Protein AF-A0A0U5ETW4-F1 (afdb_monomer_lite)

Secondary structure (DSSP, 8-state):
-------------------S---EEEPPTT-EEEEESS--SS-GGGGEEEEE-GGGGGGGGGEEEEEE-SSTT--EEEEEEPPEEEHHHHHTT-PPTTEEEEEEHHHHTT-----TT----EEEEEE-SSHHHHHHHHHHHHTTT--

Radius of gyration: 18.62 Å; chains: 1; bounding box: 48×47×61 Å

pLDDT: mean 72.67, std 20.27, range [33.59, 95.25]

Foldseek 3Di:
DDDDDDDPPPPPPPQPQPDDQPFKDAAFQPKWKKAFLDDPDPDRQVRIAIAHEPLCVVQQQQKFWWFFDPDPPRGTRGDDRGHYDYPVCVVVVVDDPRIDDRDGCPPVLVCLPPDPDDRRNTGIMRTDPDPVVRVSNVVSSVVVPDD

Structure (mmCIF, N/CA/C/O backbone):
data_AF-A0A0U5ETW4-F1
#
_entry.id   AF-A0A0U5ETW4-F1
#
loop_
_atom_site.group_PDB
_atom_site.id
_atom_site.type_symbol
_atom_site.label_atom_id
_atom_site.label_alt_id
_atom_site.label_comp_id
_atom_site.label_asym_id
_atom_site.label_entity_id
_atom_site.label_seq_id
_atom_site.pdbx_PDB_ins_code
_atom_site.Cartn_x
_atom_site.Cartn_y
_atom_site.Cartn_z
_atom_site.occupancy
_atom_site.B_iso_or_equiv
_atom_site.auth_seq_id
_atom_site.auth_comp_id
_atom_site.auth_asym_id
_atom_site.auth_atom_id
_atom_site.pdbx_PDB_model_num
ATOM 1 N N . MET A 1 1 ? -25.032 30.910 -41.752 1.00 41.62 1 MET A N 1
ATOM 2 C CA . MET A 1 1 ? -24.417 29.568 -41.728 1.00 41.62 1 MET A CA 1
ATOM 3 C C . MET A 1 1 ? -23.319 29.615 -40.685 1.00 41.62 1 MET A C 1
ATOM 5 O O . MET A 1 1 ? -22.249 30.138 -40.959 1.00 41.62 1 MET A O 1
ATOM 9 N N . GLU A 1 2 ? -23.637 29.223 -39.454 1.00 37.56 2 GLU A N 1
ATOM 10 C CA . GLU A 1 2 ? -22.676 29.240 -38.351 1.00 37.56 2 GLU A CA 1
ATOM 11 C C . GLU A 1 2 ? -21.857 27.948 -38.381 1.00 37.56 2 GLU A C 1
ATOM 13 O O . GLU A 1 2 ? -22.401 26.852 -38.267 1.00 37.56 2 GLU A O 1
ATOM 18 N N . HIS A 1 3 ? -20.546 28.076 -38.574 1.00 39.91 3 HIS A N 1
ATOM 19 C CA . HIS A 1 3 ? -19.610 26.970 -38.423 1.00 39.91 3 HIS A CA 1
ATOM 20 C C . HIS A 1 3 ? -19.252 26.824 -36.943 1.00 39.91 3 HIS A C 1
ATOM 22 O O . HIS A 1 3 ? -18.454 27.590 -36.407 1.00 39.91 3 HIS A O 1
ATOM 28 N N . THR A 1 4 ? -19.839 25.833 -36.277 1.00 39.81 4 THR A N 1
ATOM 29 C CA . THR A 1 4 ? -19.442 25.435 -34.924 1.00 39.81 4 THR A CA 1
ATOM 30 C C . THR A 1 4 ? -18.332 24.386 -35.017 1.00 39.81 4 THR A C 1
ATOM 32 O O . THR A 1 4 ? -18.570 23.235 -35.375 1.00 39.81 4 THR A O 1
ATOM 35 N N . THR A 1 5 ? -17.097 24.775 -34.709 1.00 45.59 5 THR A N 1
ATOM 36 C CA . THR A 1 5 ? -15.966 23.845 -34.567 1.00 45.59 5 THR A CA 1
ATOM 37 C C . THR A 1 5 ? -16.069 23.114 -33.220 1.00 45.59 5 THR A C 1
ATOM 39 O O . THR A 1 5 ? -16.269 23.780 -32.200 1.00 45.59 5 THR A O 1
ATOM 42 N N . PRO A 1 6 ? -15.892 21.781 -33.133 1.00 43.53 6 PRO A N 1
ATOM 43 C CA . PRO A 1 6 ? -15.872 21.101 -31.846 1.00 43.53 6 PRO A CA 1
ATOM 44 C C . PRO A 1 6 ? -14.549 21.382 -31.125 1.00 43.53 6 PRO A C 1
ATOM 46 O O . PRO A 1 6 ? -13.467 21.011 -31.584 1.00 43.53 6 PRO A O 1
ATOM 49 N N . GLN A 1 7 ? -14.638 22.020 -29.958 1.00 39.47 7 GLN A N 1
ATOM 50 C CA . GLN A 1 7 ? -13.519 22.198 -29.041 1.00 39.47 7 GLN A CA 1
ATOM 51 C C . GLN A 1 7 ? -13.089 20.823 -28.504 1.00 39.47 7 GLN A C 1
ATOM 53 O O . GLN A 1 7 ? -13.737 20.244 -27.631 1.00 39.47 7 GLN A O 1
ATOM 58 N N . SER A 1 8 ? -11.982 20.294 -29.028 1.00 40.91 8 SER A N 1
ATOM 59 C CA . SER A 1 8 ? -11.304 19.107 -28.500 1.00 40.91 8 SER A CA 1
ATOM 60 C C . SER A 1 8 ? -11.003 19.311 -27.013 1.00 40.91 8 SER A C 1
ATOM 62 O O . SER A 1 8 ? -10.071 20.037 -26.651 1.00 40.91 8 SER A O 1
ATOM 64 N N . ARG A 1 9 ? -11.774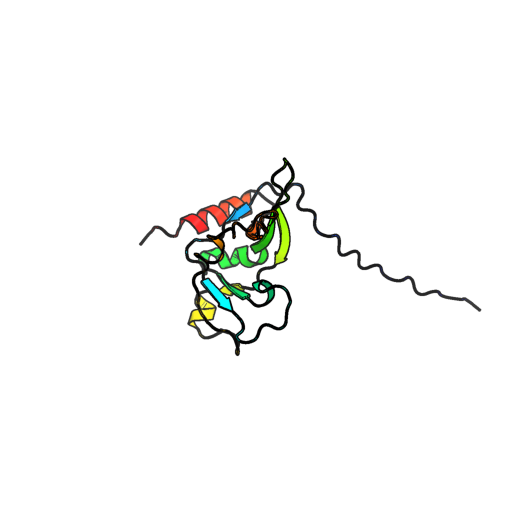 18.650 -26.140 1.00 42.16 9 ARG A N 1
ATOM 65 C CA . ARG A 1 9 ? -11.473 18.535 -24.711 1.00 42.16 9 ARG A CA 1
ATOM 66 C C . ARG A 1 9 ? -10.148 17.793 -24.575 1.00 42.16 9 ARG A C 1
ATOM 68 O O . ARG A 1 9 ? -10.101 16.568 -24.608 1.00 42.16 9 ARG A O 1
ATOM 75 N N . LYS A 1 10 ? -9.056 18.546 -24.434 1.00 39.28 10 LYS A N 1
ATOM 76 C CA . LYS A 1 10 ? -7.793 18.014 -23.928 1.00 39.28 10 LYS A CA 1
ATOM 77 C C . LYS A 1 10 ? -8.054 17.584 -22.490 1.00 39.28 10 LYS A C 1
ATOM 79 O O . LYS A 1 10 ? -8.017 18.410 -21.578 1.00 39.28 10 LYS A O 1
ATOM 84 N N . ASP A 1 11 ? -8.358 16.300 -22.322 1.00 41.94 11 ASP A N 1
ATOM 85 C CA . ASP A 1 11 ? -8.275 15.608 -21.046 1.00 41.94 11 ASP A CA 1
ATOM 86 C C . ASP A 1 11 ? -6.826 15.731 -20.573 1.00 41.94 11 ASP A C 1
ATOM 88 O O . ASP A 1 11 ? -5.918 14.987 -20.948 1.00 41.94 11 ASP A O 1
ATOM 92 N N . THR A 1 12 ? -6.581 16.800 -19.824 1.00 39.31 12 THR A N 1
ATOM 93 C CA . THR A 1 12 ? -5.333 17.016 -19.125 1.00 39.31 12 THR A CA 1
ATOM 94 C C . THR A 1 12 ? -5.366 16.061 -17.949 1.00 39.31 12 THR A C 1
ATOM 96 O O . THR A 1 12 ? -5.635 16.453 -16.813 1.00 39.31 12 THR A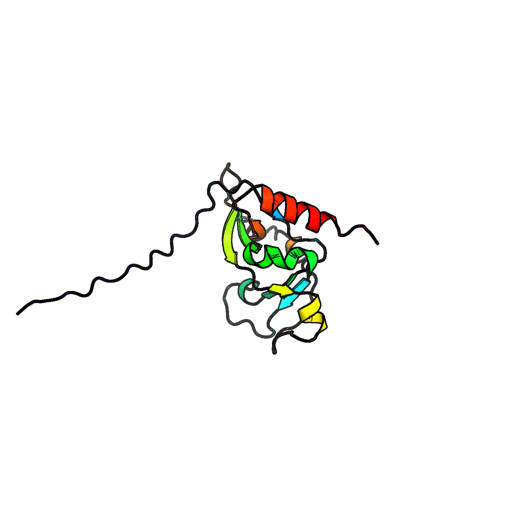 O 1
ATOM 99 N N . ARG A 1 13 ? -5.023 14.794 -18.214 1.00 41.94 13 ARG A N 1
ATOM 100 C CA . ARG A 1 13 ? -4.413 13.925 -17.211 1.00 41.94 13 ARG A CA 1
ATOM 101 C C . ARG A 1 13 ? -3.135 14.622 -16.761 1.00 41.94 13 ARG A C 1
ATOM 103 O O . ARG A 1 13 ? -2.046 14.345 -17.257 1.00 41.94 13 ARG A O 1
ATOM 110 N N . ARG A 1 14 ? -3.282 15.600 -15.860 1.00 39.50 14 ARG A N 1
ATOM 111 C CA . ARG A 1 14 ? -2.194 16.172 -15.080 1.00 39.50 14 ARG A CA 1
ATOM 112 C C . ARG A 1 14 ? -1.539 14.969 -14.430 1.00 39.50 14 ARG A C 1
ATOM 114 O O . ARG A 1 14 ? -2.095 14.394 -13.498 1.00 39.50 14 ARG A O 1
ATOM 121 N N . THR A 1 15 ? -0.396 14.556 -14.966 1.00 39.50 15 THR A N 1
ATOM 122 C CA . THR A 1 15 ? 0.508 13.632 -14.298 1.00 39.50 15 THR A CA 1
ATOM 123 C C . THR A 1 15 ? 0.726 14.238 -12.922 1.00 39.50 15 THR A C 1
ATOM 125 O O . THR A 1 15 ? 1.282 15.333 -12.805 1.00 39.50 15 THR A O 1
ATOM 128 N N . MET A 1 16 ? 0.152 13.609 -11.895 1.00 39.09 16 MET A N 1
ATOM 129 C CA . MET A 1 16 ? 0.217 14.096 -10.526 1.00 39.09 16 MET A CA 1
ATOM 130 C C . MET A 1 16 ? 1.684 14.049 -10.111 1.00 39.09 16 MET A C 1
ATOM 132 O O . MET A 1 16 ? 2.187 13.022 -9.668 1.00 39.09 16 MET A O 1
ATOM 136 N N . LYS A 1 17 ? 2.400 15.159 -10.294 1.00 41.53 17 LYS A N 1
ATOM 137 C CA . LYS A 1 17 ? 3.713 15.346 -9.693 1.00 41.53 17 LYS A CA 1
ATOM 138 C C . LYS A 1 17 ? 3.459 15.440 -8.192 1.00 41.53 17 LYS A C 1
ATOM 140 O O . LYS A 1 17 ? 2.929 16.444 -7.725 1.00 41.53 17 LYS A O 1
ATOM 145 N N . ILE A 1 18 ? 3.779 14.381 -7.447 1.00 50.16 18 ILE A N 1
ATOM 146 C CA . ILE A 1 18 ? 3.904 14.441 -5.987 1.00 50.16 18 ILE A CA 1
ATOM 147 C C . ILE A 1 18 ? 5.097 15.352 -5.703 1.00 50.16 18 ILE A C 1
ATOM 149 O O . ILE A 1 18 ? 6.218 14.914 -5.533 1.00 50.16 18 ILE A O 1
ATOM 153 N N . GLN A 1 19 ? 4.895 16.656 -5.723 1.00 42.06 19 GLN A N 1
ATOM 154 C CA . GLN A 1 19 ? 5.752 17.574 -4.992 1.00 42.06 19 GLN A CA 1
ATOM 155 C C . GLN A 1 19 ? 4.941 17.959 -3.757 1.00 42.06 19 GLN A C 1
ATOM 157 O O . GLN A 1 19 ? 3.825 18.452 -3.894 1.00 42.06 19 GLN A O 1
ATOM 162 N N . GLY A 1 20 ? 5.454 17.660 -2.560 1.00 50.94 20 GLY A N 1
ATOM 163 C CA . GLY A 1 20 ? 4.858 18.136 -1.305 1.00 50.94 20 GLY A CA 1
ATOM 164 C C . GLY A 1 20 ? 4.062 17.136 -0.457 1.00 50.94 20 GLY A C 1
ATOM 165 O O . GLY A 1 20 ? 3.469 17.560 0.531 1.00 50.94 20 GLY A O 1
ATOM 166 N N . TYR A 1 21 ? 4.055 15.831 -0.757 1.00 57.62 21 TYR A N 1
ATOM 167 C CA . TYR A 1 21 ? 3.551 14.838 0.206 1.00 57.62 21 TYR A CA 1
ATOM 168 C C . TYR A 1 21 ? 4.699 14.313 1.072 1.00 57.62 21 TYR A C 1
ATOM 170 O O . TYR A 1 21 ? 5.392 13.371 0.704 1.00 57.62 21 TYR A O 1
ATOM 178 N N . ASN A 1 22 ? 4.879 14.927 2.242 1.00 65.50 22 ASN A N 1
ATOM 179 C CA . ASN A 1 22 ? 5.884 14.527 3.239 1.00 65.50 22 ASN A CA 1
ATOM 180 C C . ASN A 1 22 ? 5.423 13.350 4.120 1.00 65.50 22 ASN A C 1
ATOM 182 O O . ASN A 1 22 ? 6.091 12.999 5.090 1.00 65.50 22 ASN A O 1
ATOM 186 N N . PHE A 1 23 ? 4.255 12.775 3.826 1.00 82.25 23 PHE A N 1
ATOM 187 C CA . PHE A 1 23 ? 3.604 11.771 4.656 1.00 82.25 23 PHE A CA 1
ATOM 188 C C . PHE A 1 23 ? 3.345 10.507 3.841 1.00 82.25 23 PHE A C 1
ATOM 190 O O . PHE A 1 23 ? 2.393 10.438 3.057 1.00 82.25 23 PHE A O 1
ATOM 197 N N . PHE A 1 24 ? 4.200 9.507 4.033 1.00 84.06 24 PHE A N 1
ATOM 198 C CA . PHE A 1 24 ? 4.070 8.201 3.404 1.00 84.06 24 PHE A CA 1
ATOM 199 C C . PHE A 1 24 ? 4.431 7.079 4.378 1.00 84.06 24 PHE A C 1
ATOM 201 O O . PHE A 1 24 ? 5.193 7.292 5.321 1.00 84.06 24 PHE A O 1
ATOM 208 N N . CYS A 1 25 ? 3.873 5.895 4.147 1.00 83.38 25 CYS A N 1
ATOM 209 C CA . CYS A 1 25 ? 4.236 4.672 4.856 1.00 83.38 25 CYS A CA 1
ATOM 210 C C . CYS A 1 25 ? 4.556 3.567 3.854 1.00 83.38 25 CYS A C 1
ATOM 212 O O . CYS A 1 25 ? 3.916 3.497 2.802 1.00 83.38 25 CYS A O 1
ATOM 214 N N . ASP A 1 26 ? 5.489 2.694 4.212 1.00 81.81 26 ASP A N 1
ATOM 215 C CA . ASP A 1 26 ? 5.699 1.438 3.501 1.00 81.81 26 ASP A CA 1
ATOM 216 C C . ASP A 1 26 ? 4.473 0.522 3.624 1.00 81.81 26 ASP A C 1
ATOM 218 O O . ASP A 1 26 ? 3.597 0.706 4.480 1.00 81.81 26 ASP A O 1
ATOM 222 N N . MET A 1 27 ? 4.395 -0.457 2.727 1.00 80.75 27 MET A N 1
ATOM 223 C CA . MET A 1 27 ? 3.473 -1.579 2.871 1.00 80.75 27 MET A CA 1
ATOM 224 C C . MET A 1 27 ? 3.810 -2.404 4.121 1.00 80.75 27 MET A C 1
ATOM 226 O O . MET A 1 27 ? 4.969 -2.422 4.542 1.00 80.75 27 MET A O 1
ATOM 230 N N . PRO A 1 28 ? 2.827 -3.084 4.731 1.00 81.31 28 PRO A N 1
ATOM 231 C CA . PRO A 1 28 ? 3.133 -3.937 5.864 1.00 81.31 28 PRO A CA 1
ATOM 232 C C . PRO A 1 28 ? 3.904 -5.188 5.412 1.00 81.31 28 PRO A C 1
ATOM 234 O O . PRO A 1 28 ? 3.786 -5.622 4.266 1.00 81.31 28 PRO A O 1
ATOM 237 N N . GLU A 1 29 ? 4.689 -5.772 6.318 1.00 79.31 29 GLU A N 1
ATOM 238 C CA . GLU A 1 29 ? 5.504 -6.964 6.034 1.00 79.31 29 GLU A CA 1
ATOM 239 C C . GLU A 1 29 ? 4.653 -8.209 5.742 1.00 79.31 29 GLU A C 1
ATOM 24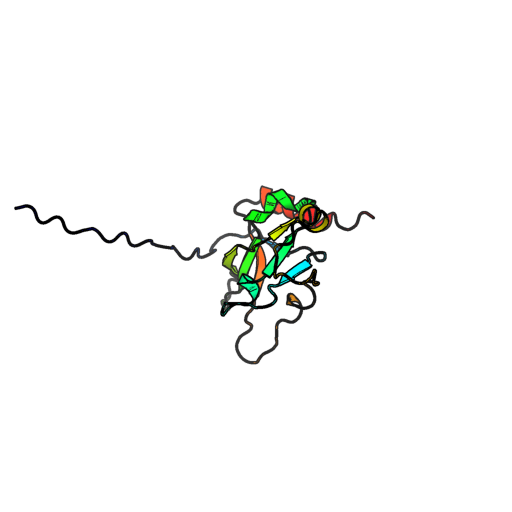1 O O . GLU A 1 29 ? 5.066 -9.061 4.963 1.00 79.31 29 GLU A O 1
ATOM 246 N N . ASP A 1 30 ? 3.438 -8.273 6.299 1.00 79.88 30 ASP A N 1
ATOM 247 C CA . ASP A 1 30 ? 2.460 -9.353 6.109 1.00 79.88 30 ASP A CA 1
ATOM 248 C C . ASP A 1 30 ? 1.628 -9.209 4.821 1.00 79.88 30 ASP A C 1
ATOM 250 O O . ASP A 1 30 ? 0.593 -9.857 4.665 1.00 79.88 30 ASP A O 1
ATOM 254 N N . MET A 1 31 ? 2.035 -8.334 3.894 1.00 84.38 31 MET A N 1
ATOM 255 C CA . MET A 1 31 ? 1.310 -8.151 2.642 1.00 84.38 31 MET A CA 1
ATOM 256 C C . MET A 1 31 ? 1.577 -9.307 1.675 1.00 84.38 31 MET A C 1
ATOM 258 O O . MET A 1 31 ? 2.718 -9.701 1.436 1.00 84.38 31 MET A O 1
ATOM 262 N N . GLN A 1 32 ? 0.507 -9.795 1.056 1.00 89.88 32 GLN A N 1
ATOM 263 C CA . GLN A 1 32 ? 0.556 -10.816 0.012 1.00 89.88 32 GLN A CA 1
ATOM 264 C C . GLN A 1 32 ? -0.041 -10.272 -1.284 1.00 89.88 32 GLN A C 1
ATOM 266 O O . GLN A 1 32 ? -0.651 -9.199 -1.304 1.00 89.88 32 GLN A O 1
ATOM 271 N N . TYR A 1 33 ? 0.120 -10.994 -2.385 1.00 91.25 33 TYR A N 1
ATOM 272 C CA . TYR A 1 33 ? -0.510 -10.640 -3.649 1.00 91.25 33 TYR A CA 1
ATOM 273 C C . TYR A 1 33 ? -0.990 -11.862 -4.422 1.00 91.25 33 TYR A C 1
ATOM 275 O O . TYR A 1 33 ? -0.500 -12.975 -4.257 1.00 91.25 33 TYR A O 1
ATOM 283 N N . LEU A 1 34 ? -1.953 -11.613 -5.294 1.00 91.56 34 LEU A N 1
ATOM 284 C CA . LEU A 1 34 ? -2.428 -12.510 -6.327 1.00 91.56 34 LEU A CA 1
ATOM 285 C C . LEU A 1 34 ? -1.899 -12.009 -7.666 1.00 91.56 34 LEU A C 1
ATOM 287 O O . LEU A 1 34 ? -1.812 -10.796 -7.886 1.00 91.56 34 LEU A O 1
ATOM 291 N N . ARG A 1 35 ? -1.589 -12.917 -8.582 1.00 89.00 35 ARG A N 1
ATOM 292 C CA . ARG A 1 35 ? -1.117 -12.585 -9.928 1.00 89.00 35 ARG A CA 1
ATOM 293 C C . ARG A 1 35 ? -1.954 -13.321 -10.956 1.00 89.00 35 ARG A C 1
ATOM 295 O O . ARG A 1 35 ? -2.252 -14.490 -10.775 1.00 89.00 35 ARG A O 1
ATOM 302 N N . ARG A 1 36 ? -2.298 -12.653 -12.051 1.00 86.31 36 ARG A N 1
ATOM 303 C CA . ARG A 1 36 ? -2.978 -13.310 -13.168 1.00 86.31 36 ARG A CA 1
ATOM 304 C C . ARG A 1 36 ? -2.085 -14.375 -13.819 1.00 86.31 36 ARG A C 1
ATOM 306 O O . ARG A 1 36 ? -0.926 -14.080 -14.117 1.00 86.31 36 ARG A O 1
ATOM 313 N N . GLU A 1 37 ? -2.643 -15.555 -14.078 1.00 83.44 37 GLU A N 1
ATOM 314 C CA . GLU A 1 37 ? -1.953 -16.700 -14.701 1.00 83.44 37 GLU A CA 1
ATOM 315 C C . GLU A 1 37 ? -1.378 -16.325 -16.081 1.00 83.44 37 GLU A C 1
ATOM 317 O O . GLU A 1 37 ? -0.215 -16.580 -16.387 1.00 83.44 37 GLU A O 1
ATOM 322 N N . SER A 1 38 ? -2.171 -15.607 -16.884 1.00 81.19 38 SER A N 1
ATOM 323 C CA . SER A 1 38 ? -1.778 -15.061 -18.190 1.00 81.19 38 SER A CA 1
ATOM 324 C C . SER A 1 38 ? -1.868 -13.525 -18.185 1.00 81.19 38 SER A C 1
ATOM 326 O O . SER A 1 38 ? -2.967 -12.983 -18.322 1.00 81.19 38 SER A O 1
ATOM 328 N N . PRO A 1 39 ? -0.758 -12.794 -17.958 1.00 74.75 39 PRO A N 1
ATOM 329 C CA . PRO A 1 39 ? -0.759 -11.331 -17.944 1.00 74.75 39 PRO A CA 1
ATOM 330 C C . PRO A 1 39 ? -0.803 -10.746 -19.366 1.00 74.75 39 PRO A C 1
ATOM 332 O O . PRO A 1 39 ? -0.009 -11.130 -20.222 1.00 74.75 39 PRO A O 1
ATOM 335 N N . ASP A 1 40 ? -1.676 -9.760 -19.589 1.00 66.50 40 ASP A N 1
ATOM 336 C CA . ASP A 1 40 ? -1.899 -9.142 -20.910 1.00 66.50 40 ASP A CA 1
ATOM 337 C C . ASP A 1 40 ? -1.035 -7.879 -21.154 1.00 66.50 40 ASP A C 1
ATOM 339 O O . ASP A 1 40 ? -1.033 -7.318 -22.252 1.00 66.50 40 ASP A O 1
ATOM 343 N N . GLU A 1 41 ? -0.308 -7.384 -20.141 1.00 61.69 41 GLU A N 1
ATOM 344 C CA . GLU A 1 41 ? 0.262 -6.023 -20.139 1.00 61.69 41 GLU A CA 1
ATOM 345 C C . GLU A 1 41 ? 1.789 -5.972 -19.966 1.00 61.69 41 GLU A C 1
ATOM 347 O O . GLU A 1 41 ? 2.431 -6.888 -19.453 1.00 61.69 41 GLU A O 1
ATOM 352 N N . ARG A 1 42 ? 2.384 -4.838 -20.376 1.00 61.09 42 ARG A N 1
ATOM 353 C CA . ARG A 1 42 ? 3.835 -4.579 -20.275 1.00 61.09 42 ARG A CA 1
ATOM 354 C C . ARG A 1 42 ? 4.329 -4.431 -18.828 1.00 61.09 42 ARG A C 1
ATOM 356 O O . ARG A 1 42 ? 5.525 -4.604 -18.603 1.00 61.09 42 ARG A O 1
ATOM 363 N N . PHE A 1 43 ? 3.450 -4.085 -17.883 1.00 64.06 43 PHE A N 1
ATOM 364 C CA . PHE A 1 43 ? 3.769 -3.943 -16.459 1.00 64.06 43 PHE A CA 1
ATOM 365 C C . PHE A 1 43 ? 3.157 -5.100 -15.668 1.00 64.06 43 PHE A C 1
ATOM 367 O O . PHE A 1 43 ? 1.944 -5.313 -15.679 1.00 64.06 43 PHE A O 1
ATOM 374 N N . ILE A 1 44 ? 4.002 -5.862 -14.97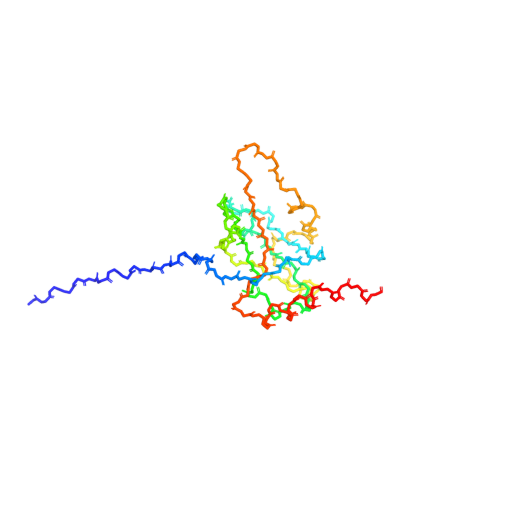2 1.00 69.94 44 ILE A N 1
ATOM 375 C CA . ILE A 1 44 ? 3.560 -7.037 -14.210 1.00 69.94 44 ILE A CA 1
ATOM 376 C C . ILE A 1 44 ? 2.659 -6.619 -13.040 1.00 69.94 44 ILE A C 1
ATOM 378 O O . ILE A 1 44 ? 1.710 -7.318 -12.700 1.00 69.94 44 ILE A O 1
ATOM 382 N N . GLU A 1 45 ? 2.912 -5.432 -12.491 1.00 73.88 45 GLU A N 1
ATOM 383 C CA . GLU A 1 45 ? 2.222 -4.847 -11.348 1.00 73.88 45 GLU A CA 1
ATOM 384 C C . GLU A 1 45 ? 0.753 -4.507 -11.632 1.00 73.88 45 GLU A C 1
ATOM 386 O O . GLU A 1 45 ? -0.083 -4.597 -10.735 1.00 73.88 45 GLU A O 1
ATOM 391 N N . GLU A 1 46 ? 0.398 -4.163 -12.875 1.00 75.44 46 GLU A N 1
ATOM 392 C CA . GLU A 1 46 ? -0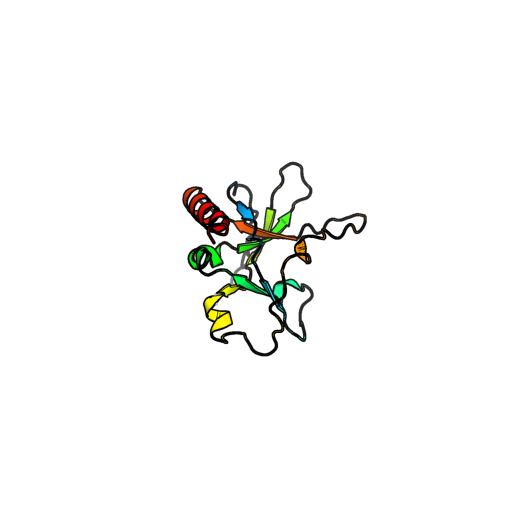.999 -3.894 -13.255 1.00 75.44 46 GLU A CA 1
ATOM 393 C C . GLU A 1 46 ? -1.850 -5.183 -13.272 1.00 75.44 46 GLU A C 1
ATOM 395 O O . GLU A 1 46 ? -3.076 -5.136 -13.097 1.00 75.44 46 GLU A O 1
ATOM 400 N N . ASN A 1 47 ? -1.190 -6.345 -13.366 1.00 81.06 47 ASN A N 1
ATOM 401 C CA . ASN A 1 47 ? -1.789 -7.679 -13.292 1.00 81.06 47 ASN A CA 1
ATOM 402 C C . ASN A 1 47 ? -1.796 -8.273 -11.873 1.00 81.06 47 ASN A C 1
ATOM 404 O O . ASN A 1 47 ? -2.216 -9.420 -11.699 1.00 81.06 47 ASN A O 1
ATOM 408 N N . MET A 1 48 ? -1.353 -7.522 -10.861 1.00 88.00 48 MET A N 1
ATOM 409 C CA . MET A 1 48 ? -1.340 -7.969 -9.467 1.00 88.00 48 MET A CA 1
ATOM 410 C C . MET A 1 48 ? -2.540 -7.419 -8.690 1.00 88.00 48 MET A C 1
ATOM 412 O O . MET A 1 48 ? -2.978 -6.286 -8.902 1.00 88.00 48 MET A O 1
ATOM 416 N N . ILE A 1 49 ? -3.061 -8.215 -7.755 1.00 91.81 49 ILE A N 1
ATOM 417 C CA . ILE A 1 49 ? -4.017 -7.776 -6.732 1.00 91.81 49 ILE A CA 1
ATOM 418 C C . ILE A 1 49 ? -3.376 -8.013 -5.373 1.00 91.81 49 ILE A C 1
ATOM 420 O O . ILE A 1 49 ? -3.137 -9.148 -4.989 1.00 91.81 49 ILE A O 1
ATOM 424 N N . PHE A 1 50 ? -3.121 -6.952 -4.621 1.00 92.12 50 PHE A N 1
ATOM 425 C CA . PHE A 1 50 ? -2.509 -7.077 -3.305 1.00 92.12 50 PHE A CA 1
ATOM 426 C C . PHE A 1 50 ? -3.550 -7.376 -2.231 1.00 92.12 50 PHE A C 1
ATOM 428 O O . PHE A 1 50 ? -4.572 -6.697 -2.131 1.00 92.12 50 PHE A O 1
ATOM 435 N N . ILE A 1 51 ? -3.273 -8.360 -1.390 1.00 93.56 51 ILE A N 1
ATOM 436 C CA . ILE A 1 51 ? -4.105 -8.707 -0.248 1.00 93.56 51 ILE A CA 1
ATOM 437 C C . ILE A 1 51 ? -3.726 -7.777 0.900 1.00 93.56 51 ILE A C 1
ATOM 439 O O . ILE A 1 51 ? -2.634 -7.836 1.461 1.00 93.56 51 ILE A O 1
ATOM 443 N N . LEU A 1 52 ? -4.634 -6.856 1.201 1.00 92.88 52 LEU A N 1
ATOM 444 C CA . LEU A 1 52 ? -4.472 -5.838 2.220 1.00 92.88 52 LEU A CA 1
ATOM 445 C C . LEU A 1 52 ? -5.054 -6.341 3.548 1.00 92.88 52 LEU A C 1
ATOM 447 O O . LEU A 1 52 ? -6.235 -6.702 3.588 1.00 92.88 52 LEU A O 1
ATOM 451 N N . PRO A 1 53 ? -4.299 -6.281 4.655 1.00 91.44 53 PRO A N 1
ATOM 452 C CA . PRO A 1 53 ? -4.852 -6.599 5.961 1.00 91.44 53 PRO A CA 1
ATOM 453 C C . PRO A 1 53 ? -6.052 -5.714 6.316 1.00 91.44 53 PRO A C 1
ATOM 455 O O . PRO A 1 53 ? -6.042 -4.499 6.096 1.00 91.44 53 PRO A O 1
ATOM 458 N N . ASP A 1 54 ? -7.081 -6.298 6.932 1.00 92.88 54 ASP A N 1
ATOM 459 C CA . ASP A 1 54 ? -8.343 -5.608 7.226 1.00 92.88 54 ASP A CA 1
ATOM 460 C C . ASP A 1 54 ? -8.184 -4.342 8.074 1.00 92.88 54 ASP A C 1
ATOM 462 O O . ASP A 1 54 ? -8.902 -3.358 7.863 1.00 92.88 54 ASP A O 1
ATOM 466 N N . ARG A 1 55 ? -7.191 -4.319 8.974 1.00 92.75 55 ARG A N 1
ATOM 467 C CA . ARG A 1 55 ? -6.849 -3.142 9.792 1.00 92.75 55 ARG A CA 1
ATOM 468 C C . ARG A 1 55 ? -6.547 -1.900 8.943 1.00 92.75 55 ARG A C 1
ATOM 470 O O . ARG A 1 55 ? -6.776 -0.777 9.384 1.00 92.75 55 ARG A O 1
ATOM 477 N N . LEU A 1 56 ? -6.104 -2.089 7.699 1.00 93.44 56 LEU A N 1
ATOM 478 C CA . LEU A 1 56 ? -5.759 -1.025 6.757 1.00 93.44 56 LEU A CA 1
ATOM 479 C C . LEU A 1 56 ? -6.866 -0.720 5.735 1.00 93.44 56 LEU A C 1
ATOM 481 O O . LEU A 1 56 ? -6.677 0.154 4.889 1.00 93.44 56 LEU A O 1
ATOM 485 N N . ARG A 1 57 ? -8.047 -1.355 5.825 1.00 94.31 57 ARG A N 1
ATOM 486 C CA . ARG A 1 57 ? -9.181 -1.195 4.885 1.00 94.31 57 ARG A CA 1
ATOM 487 C C . ARG A 1 57 ? -9.474 0.265 4.523 1.00 94.31 57 ARG A C 1
ATOM 489 O O . ARG A 1 57 ? -9.662 0.598 3.353 1.00 94.31 57 ARG A O 1
ATOM 496 N N . LYS A 1 58 ? -9.472 1.164 5.517 1.00 95.25 58 LYS A N 1
ATOM 497 C CA . LYS A 1 58 ? -9.775 2.600 5.336 1.00 95.25 58 LYS A CA 1
ATOM 498 C C . LYS A 1 58 ? -8.735 3.349 4.488 1.00 95.25 58 LYS A C 1
ATOM 500 O O . LYS A 1 58 ? -9.043 4.419 3.962 1.00 95.25 58 LYS A O 1
ATOM 505 N N . PHE A 1 59 ? -7.537 2.789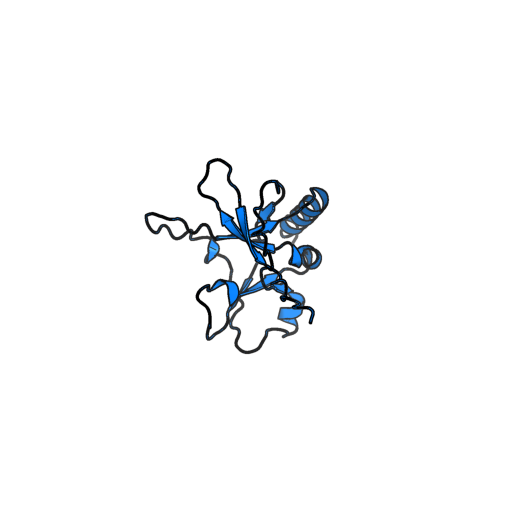 4.331 1.00 93.88 59 PHE A N 1
ATOM 506 C CA . PHE A 1 59 ? -6.407 3.385 3.616 1.00 93.88 59 PHE A CA 1
ATOM 507 C C . PHE A 1 59 ? -6.135 2.733 2.259 1.00 93.88 59 PHE A C 1
ATOM 509 O O . PHE A 1 59 ? -5.202 3.140 1.577 1.00 93.88 59 PHE A O 1
ATOM 516 N N . ARG A 1 60 ? -6.974 1.793 1.798 1.00 92.44 60 ARG A N 1
ATOM 517 C CA . ARG A 1 60 ? -6.858 1.153 0.471 1.00 92.44 60 ARG A CA 1
ATOM 518 C C . ARG A 1 60 ? -6.611 2.153 -0.665 1.00 92.44 60 ARG A C 1
ATOM 520 O O . ARG A 1 60 ? -5.739 1.960 -1.502 1.00 92.44 60 ARG A O 1
ATOM 527 N N . LYS A 1 61 ? -7.342 3.273 -0.670 1.00 91.25 61 LYS A N 1
ATOM 528 C CA . LYS A 1 61 ? -7.230 4.329 -1.697 1.00 91.25 61 LYS A CA 1
ATOM 529 C C . LYS A 1 61 ? -5.897 5.089 -1.686 1.00 91.25 61 LYS A C 1
ATOM 531 O O . LYS A 1 61 ? -5.619 5.844 -2.618 1.00 91.25 61 LYS A O 1
ATOM 536 N N . ASN A 1 62 ? -5.138 4.957 -0.603 1.00 91.81 62 ASN A N 1
ATOM 537 C CA . ASN A 1 62 ? -3.872 5.633 -0.386 1.00 91.81 62 ASN A CA 1
ATOM 538 C C . ASN A 1 62 ? -2.683 4.796 -0.854 1.00 91.81 62 ASN A C 1
ATOM 540 O O . ASN A 1 62 ? -1.592 5.345 -0.851 1.00 91.81 62 ASN A O 1
ATOM 544 N N . LEU A 1 63 ? -2.863 3.536 -1.258 1.00 91.25 63 LEU A N 1
ATOM 545 C CA . LEU A 1 63 ? -1.772 2.677 -1.710 1.00 91.25 63 LEU A CA 1
ATOM 546 C C . LEU A 1 63 ? -1.506 2.849 -3.214 1.00 91.25 63 LEU A C 1
ATOM 548 O O . LEU A 1 63 ? -2.411 2.708 -4.044 1.00 91.25 63 LEU A O 1
ATOM 552 N N . TRP A 1 64 ? -0.258 3.155 -3.564 1.00 88.94 64 TRP A N 1
ATOM 553 C CA . TRP A 1 64 ? 0.165 3.434 -4.937 1.00 88.94 64 TRP A CA 1
ATOM 554 C C . TRP A 1 64 ? 1.442 2.692 -5.289 1.00 88.94 64 TRP A C 1
ATOM 556 O O . TRP A 1 64 ? 2.355 2.615 -4.468 1.00 88.94 64 TRP A O 1
ATOM 566 N N . HIS A 1 65 ? 1.540 2.271 -6.549 1.00 84.56 65 HIS A N 1
ATOM 567 C CA . HIS A 1 65 ? 2.841 2.055 -7.162 1.00 84.56 65 HIS A CA 1
ATOM 568 C C . HIS A 1 65 ? 3.483 3.413 -7.399 1.00 84.56 65 HIS A C 1
ATOM 570 O O . HIS A 1 65 ? 2.875 4.311 -7.993 1.00 84.56 65 HIS A O 1
ATOM 576 N N . VAL A 1 66 ? 4.715 3.570 -6.937 1.00 79.62 66 VAL A N 1
ATOM 577 C CA . VAL A 1 66 ? 5.491 4.790 -7.108 1.00 79.62 66 VAL A CA 1
ATOM 578 C C . VAL A 1 66 ? 6.830 4.485 -7.751 1.00 79.62 66 VAL A C 1
ATOM 580 O O . VAL A 1 66 ? 7.373 3.395 -7.611 1.00 79.62 66 VAL A O 1
ATOM 583 N N . ARG A 1 67 ? 7.395 5.490 -8.412 1.00 76.69 67 ARG A N 1
ATOM 584 C CA . ARG A 1 67 ? 8.781 5.502 -8.866 1.00 76.69 67 ARG A CA 1
ATOM 585 C C . ARG A 1 67 ? 9.565 6.522 -8.059 1.00 76.69 67 ARG A C 1
ATOM 587 O O . ARG A 1 67 ? 9.150 7.680 -7.973 1.00 76.69 67 ARG A O 1
ATOM 594 N N . LYS A 1 68 ? 10.718 6.135 -7.520 1.00 71.19 68 LYS A N 1
ATOM 595 C CA . LYS A 1 68 ? 11.651 7.101 -6.928 1.00 71.19 68 LYS A CA 1
ATOM 596 C C . LYS A 1 68 ? 12.294 7.948 -8.027 1.00 71.19 68 LYS A C 1
ATOM 598 O O . LYS A 1 68 ? 12.805 7.425 -9.018 1.00 71.19 68 LYS A O 1
ATOM 603 N N . ASN A 1 69 ? 12.256 9.268 -7.877 1.00 66.44 69 ASN A N 1
ATOM 604 C CA . ASN A 1 69 ? 12.999 10.161 -8.755 1.00 66.44 69 ASN A CA 1
ATOM 605 C C . ASN A 1 69 ? 14.491 10.136 -8.379 1.00 66.44 69 ASN A C 1
ATOM 607 O O . ASN A 1 69 ? 14.831 10.201 -7.201 1.00 66.44 69 ASN A O 1
ATOM 611 N N . ALA A 1 70 ? 15.377 10.091 -9.375 1.00 58.25 70 ALA A N 1
ATOM 612 C CA . ALA A 1 70 ? 16.830 10.012 -9.187 1.00 58.25 70 ALA A CA 1
ATOM 613 C C . ALA A 1 70 ? 17.488 11.356 -8.786 1.00 58.25 70 ALA A C 1
ATOM 615 O O . ALA A 1 70 ? 18.710 11.455 -8.737 1.00 58.25 70 ALA A O 1
ATOM 616 N N . GLY A 1 71 ? 16.695 12.406 -8.541 1.00 58.41 71 GLY A N 1
ATOM 617 C CA . GLY A 1 71 ? 17.180 13.724 -8.119 1.00 58.41 71 GLY A CA 1
ATOM 618 C C . GLY A 1 71 ? 17.396 13.848 -6.605 1.00 58.41 71 GLY A C 1
ATOM 619 O O . GLY A 1 71 ? 16.893 13.046 -5.821 1.00 58.41 71 GLY A O 1
ATOM 620 N N . ALA A 1 72 ? 18.088 14.914 -6.185 1.00 52.78 72 ALA A N 1
ATOM 621 C CA . ALA A 1 72 ? 18.490 15.165 -4.792 1.00 52.78 72 ALA A CA 1
ATOM 622 C C . ALA A 1 72 ? 17.329 15.212 -3.772 1.00 52.78 72 ALA A C 1
ATOM 624 O O . ALA A 1 72 ? 17.535 15.014 -2.576 1.00 52.78 72 ALA A O 1
ATOM 625 N N . THR A 1 73 ? 16.100 15.449 -4.230 1.00 55.97 73 THR A N 1
ATOM 626 C CA . THR A 1 73 ? 14.930 15.699 -3.378 1.00 55.97 73 THR A CA 1
ATOM 627 C C . THR A 1 73 ? 14.137 14.452 -2.975 1.00 55.97 73 THR A C 1
ATOM 629 O O . THR A 1 73 ? 13.114 14.607 -2.319 1.00 55.97 73 THR A O 1
ATOM 632 N N . HIS A 1 74 ? 14.581 13.231 -3.318 1.00 55.03 74 HIS A N 1
ATOM 633 C CA . HIS A 1 74 ? 13.937 11.971 -2.890 1.00 55.03 74 HIS A CA 1
ATOM 634 C C . HIS A 1 74 ? 12.407 11.970 -3.072 1.00 55.03 74 HIS A C 1
ATOM 636 O O . HIS A 1 74 ? 11.640 11.633 -2.174 1.00 55.03 74 HIS A O 1
ATOM 642 N N . VAL A 1 75 ? 11.954 12.383 -4.253 1.00 65.88 75 VAL A N 1
ATOM 643 C CA . VAL A 1 75 ? 10.528 12.511 -4.558 1.00 65.88 75 VAL A CA 1
ATOM 644 C C . VAL A 1 75 ? 9.991 11.197 -5.130 1.00 65.88 75 VAL A C 1
ATOM 646 O O . VAL A 1 75 ? 10.466 10.741 -6.170 1.00 65.88 75 VAL A O 1
ATOM 649 N N . TYR A 1 76 ? 8.979 10.610 -4.489 1.00 72.75 76 TYR A N 1
ATOM 650 C CA . TYR A 1 76 ? 8.217 9.487 -5.044 1.00 72.75 76 TYR A CA 1
ATOM 651 C C . TYR A 1 76 ? 7.149 9.999 -6.004 1.00 72.75 76 TYR A C 1
ATOM 653 O O . TYR A 1 76 ? 6.366 10.862 -5.634 1.00 72.75 76 TYR A O 1
ATOM 661 N N . ILE A 1 77 ? 7.096 9.473 -7.226 1.00 75.50 77 ILE A N 1
ATOM 662 C CA . ILE A 1 77 ? 6.096 9.826 -8.241 1.00 75.50 77 ILE A CA 1
ATOM 663 C C . ILE A 1 77 ? 5.090 8.673 -8.332 1.00 75.50 77 ILE A C 1
ATOM 665 O O . ILE A 1 77 ? 5.517 7.563 -8.639 1.00 75.50 77 ILE A O 1
ATOM 669 N N . PRO A 1 78 ? 3.783 8.884 -8.104 1.00 79.44 78 PRO A N 1
ATOM 670 C CA . PRO A 1 78 ? 2.793 7.827 -8.168 1.00 79.44 78 PRO A CA 1
ATOM 671 C C . PRO A 1 78 ? 2.495 7.534 -9.636 1.00 79.44 78 PRO A C 1
ATOM 673 O O . PRO A 1 78 ? 2.316 8.443 -10.449 1.00 79.44 78 PRO A O 1
ATOM 676 N N . LEU A 1 79 ? 2.460 6.258 -9.974 1.00 79.44 79 LEU A N 1
ATOM 677 C CA . LEU A 1 79 ? 2.212 5.800 -11.332 1.00 79.44 79 LEU A CA 1
ATOM 678 C C . LEU A 1 79 ? 0.737 5.445 -11.476 1.00 79.44 79 LEU A C 1
ATOM 680 O O . LEU A 1 79 ? -0.000 6.102 -12.208 1.00 79.44 79 LEU A O 1
ATOM 684 N N . PHE A 1 80 ? 0.294 4.464 -10.698 1.00 83.88 80 PHE A N 1
ATOM 685 C CA . PHE A 1 80 ? -1.082 3.994 -10.671 1.00 83.88 80 PHE A CA 1
ATOM 686 C C . PHE A 1 80 ? -1.431 3.455 -9.288 1.00 83.88 80 PHE A C 1
ATOM 688 O O . PHE A 1 80 ? -0.569 3.126 -8.466 1.00 83.88 80 PHE A O 1
ATOM 695 N N . ARG A 1 81 ? -2.732 3.441 -9.005 1.00 87.38 81 ARG A N 1
ATOM 696 C CA . ARG A 1 81 ? -3.255 2.956 -7.733 1.00 87.38 81 ARG A CA 1
ATOM 697 C C . ARG A 1 81 ? -3.181 1.435 -7.710 1.00 87.38 81 ARG A C 1
ATOM 699 O O . ARG A 1 81 ? -3.507 0.793 -8.705 1.00 87.38 81 ARG A O 1
ATOM 706 N N . VAL A 1 82 ? -2.802 0.882 -6.564 1.00 89.25 82 VAL A N 1
ATOM 707 C CA . VAL A 1 82 ? -2.721 -0.567 -6.375 1.00 89.25 82 VAL A CA 1
ATOM 708 C C . VAL A 1 82 ? -4.127 -1.171 -6.388 1.00 89.25 82 VAL A C 1
ATOM 710 O O . VAL A 1 82 ? -5.028 -0.683 -5.696 1.00 89.25 82 VAL A O 1
ATOM 713 N N . LYS A 1 83 ? -4.326 -2.240 -7.164 1.00 90.94 83 LYS A N 1
ATOM 714 C CA . LYS A 1 83 ? -5.509 -3.097 -7.031 1.00 90.94 83 LYS A CA 1
ATOM 715 C C . LYS A 1 83 ? -5.335 -3.910 -5.757 1.00 90.94 83 LYS A C 1
ATOM 717 O O . LYS A 1 83 ? -4.306 -4.552 -5.578 1.00 90.94 83 LYS A O 1
ATOM 722 N N . THR A 1 84 ? -6.323 -3.888 -4.872 1.00 93.12 84 THR A N 1
ATOM 723 C CA . THR A 1 84 ? -6.256 -4.678 -3.637 1.00 93.12 84 THR A CA 1
ATOM 724 C C . THR A 1 84 ? -7.504 -5.521 -3.434 1.00 93.12 84 THR A C 1
ATOM 726 O O . THR A 1 84 ? -8.560 -5.178 -3.957 1.00 93.12 84 THR A O 1
ATOM 729 N N . LEU A 1 85 ? -7.387 -6.553 -2.615 1.00 94.94 85 LEU A N 1
ATOM 730 C CA . LEU A 1 85 ? -8.466 -7.333 -2.013 1.00 94.94 85 LEU A CA 1
ATOM 731 C C . LEU A 1 85 ? -8.216 -7.330 -0.502 1.00 94.94 85 LEU A C 1
ATOM 733 O O . LEU A 1 85 ? -7.062 -7.248 -0.093 1.00 94.94 85 LEU A O 1
ATOM 737 N N . LEU A 1 86 ? -9.236 -7.332 0.348 1.00 94.50 86 LEU A N 1
ATOM 738 C CA . LEU A 1 86 ? -8.994 -7.441 1.789 1.00 94.50 86 LEU A CA 1
ATOM 739 C C . LEU A 1 86 ? -8.699 -8.889 2.176 1.00 94.50 86 LEU A C 1
ATOM 741 O O . LEU A 1 86 ? -9.211 -9.809 1.547 1.00 94.50 86 LEU A O 1
ATOM 745 N N . ALA A 1 87 ? -7.918 -9.095 3.236 1.00 93.31 87 ALA A N 1
ATOM 746 C CA . ALA A 1 87 ? -7.623 -10.435 3.744 1.00 93.31 87 ALA A CA 1
ATOM 747 C C . ALA A 1 87 ? -8.904 -11.234 4.059 1.00 93.31 87 ALA A C 1
ATOM 749 O O . ALA A 1 87 ? -9.030 -12.377 3.629 1.00 93.31 87 ALA A O 1
ATOM 750 N N . SER A 1 88 ? -9.894 -10.615 4.713 1.00 93.88 88 SER A N 1
ATOM 751 C CA . SER A 1 88 ? -11.208 -11.231 4.952 1.00 93.88 88 SER A CA 1
ATOM 752 C C . SER A 1 88 ? -11.983 -11.567 3.671 1.00 93.88 88 SER A C 1
ATOM 754 O O . SER A 1 88 ? -12.645 -12.599 3.614 1.00 93.88 88 SER A O 1
ATOM 756 N N . GLU A 1 89 ? -11.889 -10.731 2.633 1.00 94.25 89 GLU A N 1
ATOM 757 C CA . GLU A 1 89 ? -12.535 -10.972 1.334 1.00 94.25 89 GLU A CA 1
ATOM 758 C C . GLU A 1 89 ? -11.866 -12.150 0.609 1.00 94.25 89 GLU A C 1
ATOM 760 O O . GLU A 1 89 ? -12.551 -13.032 0.095 1.00 94.25 89 GLU A O 1
ATOM 765 N N . ALA A 1 90 ? -10.531 -12.203 0.624 1.00 91.75 90 ALA A N 1
ATOM 766 C CA . ALA A 1 90 ? -9.760 -13.308 0.064 1.00 91.75 90 ALA A CA 1
ATOM 767 C C . ALA A 1 90 ? -10.077 -14.635 0.774 1.00 91.75 90 ALA A C 1
ATOM 769 O O . ALA A 1 90 ? -10.346 -15.634 0.112 1.00 91.75 90 ALA A O 1
ATOM 770 N N . ALA A 1 91 ? -10.125 -14.628 2.111 1.00 90.25 91 ALA A N 1
ATOM 771 C CA . ALA A 1 91 ? -10.462 -15.803 2.916 1.00 90.25 91 ALA A CA 1
ATOM 772 C C . ALA A 1 91 ? -11.895 -16.309 2.670 1.00 90.25 91 ALA A C 1
ATOM 774 O O . ALA A 1 91 ? -12.150 -17.506 2.764 1.00 90.25 91 ALA A O 1
ATOM 775 N N . ALA A 1 92 ? -12.823 -15.414 2.316 1.00 93.12 92 ALA A N 1
ATOM 776 C CA . ALA A 1 92 ? -14.193 -15.762 1.941 1.00 93.12 92 ALA A CA 1
ATOM 777 C C . ALA A 1 92 ? -14.330 -16.275 0.491 1.00 93.12 92 ALA A C 1
ATOM 779 O O . ALA A 1 92 ? -15.448 -16.500 0.031 1.00 93.12 92 ALA A O 1
ATOM 780 N N . GLY A 1 93 ? -13.223 -16.443 -0.241 1.00 89.38 93 GLY A N 1
ATOM 781 C CA . GLY A 1 93 ? -13.223 -16.956 -1.611 1.00 89.38 93 GLY A CA 1
ATOM 782 C C . GLY A 1 93 ? -13.499 -15.905 -2.688 1.00 89.38 93 GLY A C 1
ATOM 783 O O . GLY A 1 93 ? -13.738 -16.271 -3.832 1.00 89.38 93 GLY A O 1
ATOM 784 N N . ALA A 1 94 ? -13.430 -14.603 -2.379 1.00 89.94 94 ALA A N 1
ATOM 785 C CA . ALA A 1 94 ? -13.626 -13.527 -3.364 1.00 89.94 94 ALA A CA 1
ATOM 786 C C . ALA A 1 94 ? -12.409 -13.299 -4.291 1.00 89.94 94 ALA A C 1
ATOM 788 O O . ALA A 1 94 ? -12.230 -12.210 -4.842 1.00 89.94 94 ALA A O 1
ATOM 789 N N . VAL A 1 95 ? -11.544 -14.305 -4.432 1.00 89.38 95 VAL A N 1
ATOM 790 C CA . VAL A 1 95 ? -10.405 -14.288 -5.350 1.00 89.38 95 VAL A CA 1
ATOM 791 C C . VAL A 1 95 ? -10.948 -14.345 -6.783 1.00 89.38 95 VAL A C 1
ATOM 793 O O . VAL A 1 95 ? -11.679 -15.280 -7.103 1.00 89.38 95 VAL A O 1
ATOM 796 N N . PRO A 1 96 ? -10.641 -13.362 -7.651 1.00 89.31 96 PRO A N 1
ATOM 797 C CA . PRO A 1 96 ? -11.123 -13.389 -9.028 1.00 89.31 96 PRO A CA 1
ATOM 798 C C . PRO A 1 96 ? -10.579 -14.596 -9.801 1.00 89.31 96 PRO A C 1
ATOM 800 O O . PRO A 1 96 ? -9.431 -14.992 -9.607 1.00 89.31 96 PRO A O 1
ATOM 803 N N . GLU A 1 97 ? -11.379 -15.148 -10.714 1.00 89.75 97 GLU A N 1
ATOM 804 C CA . GLU A 1 97 ? -10.946 -16.248 -11.584 1.00 89.75 97 GLU A CA 1
ATOM 805 C C . GLU A 1 97 ? -9.709 -15.870 -12.419 1.00 89.75 97 GLU A C 1
ATOM 807 O O . GLU A 1 97 ? -9.536 -14.719 -12.833 1.00 89.75 97 GLU A O 1
ATOM 812 N N . GLY A 1 98 ? -8.838 -16.852 -12.668 1.00 89.06 98 GLY A N 1
ATOM 813 C CA . GLY A 1 98 ? -7.595 -16.670 -13.427 1.00 89.06 98 GLY A CA 1
ATOM 814 C C . GLY A 1 98 ? -6.467 -15.971 -12.658 1.00 89.06 98 GLY A C 1
ATOM 815 O O . GLY A 1 98 ? -5.476 -15.565 -13.270 1.00 89.06 98 GLY A O 1
ATOM 816 N N . TYR A 1 99 ? -6.611 -15.802 -11.338 1.00 91.00 99 TYR A N 1
ATOM 817 C CA . TYR A 1 99 ? -5.554 -15.331 -10.445 1.00 91.00 99 TYR A CA 1
ATOM 818 C C . TYR A 1 99 ? -4.980 -16.471 -9.596 1.00 91.00 99 TYR A C 1
ATOM 820 O O . TYR A 1 99 ? -5.714 -17.237 -8.979 1.00 91.00 99 TYR A O 1
ATOM 828 N N . GLU A 1 100 ? -3.655 -16.520 -9.515 1.00 89.62 100 GLU A N 1
ATOM 829 C CA . GLU A 1 100 ? -2.873 -17.437 -8.689 1.00 89.62 100 GLU A CA 1
ATOM 830 C C . GLU A 1 100 ? -2.340 -16.741 -7.428 1.00 89.62 100 GLU A C 1
ATOM 832 O O . GLU A 1 100 ? -2.139 -15.520 -7.411 1.00 89.62 100 GLU A O 1
ATOM 837 N N . GLY A 1 101 ? -2.061 -17.530 -6.388 1.00 88.69 101 GLY A N 1
ATOM 838 C CA . GLY A 1 101 ? -1.511 -17.082 -5.106 1.00 88.69 101 GLY A CA 1
ATOM 839 C C . GLY A 1 101 ? -2.304 -17.628 -3.907 1.00 88.69 101 GLY A C 1
ATOM 840 O O . GLY A 1 101 ? -3.036 -18.607 -4.062 1.00 88.69 101 GLY A O 1
ATOM 841 N N . PRO A 1 102 ? -2.191 -17.010 -2.714 1.00 91.00 102 PRO A N 1
ATOM 842 C CA . PRO A 1 102 ? -1.406 -15.811 -2.418 1.00 91.00 102 PRO A CA 1
ATOM 843 C C . PRO A 1 102 ? 0.107 -16.065 -2.440 1.00 91.00 102 PRO A C 1
ATOM 845 O O . PRO A 1 102 ? 0.583 -17.102 -1.990 1.00 91.00 102 PRO A O 1
ATOM 848 N N . PHE A 1 103 ? 0.861 -15.091 -2.942 1.00 87.94 103 PHE A N 1
ATOM 849 C CA . PHE A 1 103 ? 2.321 -15.070 -2.906 1.00 87.94 103 PHE A CA 1
ATOM 850 C C . PHE A 1 103 ? 2.816 -13.993 -1.947 1.00 87.94 103 PHE A C 1
ATOM 852 O O . PHE A 1 103 ? 2.217 -12.916 -1.843 1.00 87.94 103 PHE A O 1
ATOM 859 N N . ASP A 1 104 ? 3.946 -14.251 -1.298 1.00 83.12 104 ASP A N 1
ATOM 860 C CA . ASP A 1 104 ? 4.566 -13.272 -0.415 1.00 83.12 104 ASP A CA 1
ATOM 861 C C . ASP A 1 104 ? 5.200 -12.135 -1.225 1.00 83.12 104 ASP A C 1
ATOM 863 O O . ASP A 1 104 ? 5.942 -12.335 -2.193 1.00 83.12 104 ASP A O 1
ATOM 867 N N . VAL A 1 105 ? 4.891 -10.900 -0.825 1.00 74.38 105 VAL A N 1
ATOM 868 C CA . VAL A 1 105 ? 5.417 -9.673 -1.446 1.00 74.38 105 VAL A CA 1
ATOM 869 C C . VAL A 1 105 ? 6.929 -9.540 -1.210 1.00 74.38 105 VAL A C 1
ATOM 871 O O . VAL A 1 105 ? 7.657 -8.983 -2.038 1.00 74.38 105 VAL A O 1
ATOM 874 N N . PHE A 1 106 ? 7.425 -10.089 -0.103 1.00 61.09 106 PHE A N 1
ATOM 875 C CA . PHE A 1 106 ? 8.847 -10.282 0.152 1.00 61.09 106 PHE A CA 1
ATOM 876 C C . PHE A 1 106 ? 9.249 -11.699 -0.291 1.00 61.09 106 PHE A C 1
ATOM 878 O O . PHE A 1 106 ? 8.597 -12.650 0.124 1.00 61.09 106 PHE A O 1
ATOM 885 N N . PRO A 1 107 ? 10.297 -11.884 -1.124 1.00 52.09 107 PRO A N 1
ATOM 886 C CA . PRO A 1 107 ? 11.334 -10.926 -1.513 1.00 52.09 107 PRO A CA 1
ATOM 887 C C . PRO A 1 107 ? 11.112 -10.218 -2.867 1.00 52.09 107 PRO A C 1
ATOM 889 O O . PRO A 1 107 ? 12.041 -9.571 -3.358 1.00 52.09 107 PRO A O 1
ATOM 892 N N . PHE A 1 108 ? 9.921 -10.299 -3.476 1.00 57.06 108 PHE A N 1
ATOM 893 C CA . PHE A 1 108 ? 9.632 -9.691 -4.789 1.00 57.06 108 PHE A CA 1
ATOM 894 C C . PHE A 1 108 ? 10.001 -8.193 -4.852 1.00 57.06 108 PHE A C 1
ATOM 896 O O . PHE A 1 108 ? 10.607 -7.760 -5.829 1.00 57.06 108 PHE A O 1
ATOM 903 N N . TYR A 1 109 ? 9.757 -7.428 -3.778 1.00 57.12 109 TYR A N 1
ATOM 904 C CA . TYR A 1 109 ? 10.206 -6.026 -3.646 1.00 57.12 109 TYR A CA 1
ATOM 905 C C . TYR A 1 109 ? 11.496 -5.827 -2.826 1.00 57.12 109 TYR A C 1
ATOM 907 O O . TYR A 1 109 ? 12.021 -4.715 -2.768 1.00 57.12 109 TYR A O 1
ATOM 915 N N . ALA A 1 110 ? 12.042 -6.878 -2.205 1.00 44.06 110 ALA A N 1
ATOM 916 C CA . ALA A 1 110 ? 13.298 -6.805 -1.443 1.00 44.06 110 ALA A CA 1
ATOM 917 C C . ALA A 1 110 ? 14.520 -6.743 -2.365 1.00 44.06 110 ALA A C 1
ATOM 919 O O . ALA A 1 110 ? 15.521 -6.079 -2.079 1.00 44.06 110 ALA A O 1
ATOM 920 N N . HIS A 1 111 ? 14.434 -7.421 -3.507 1.00 40.16 111 HIS A N 1
ATOM 921 C CA . HIS A 1 111 ? 15.452 -7.358 -4.535 1.00 40.16 111 HIS A CA 1
ATOM 922 C C . HIS A 1 111 ? 15.185 -6.150 -5.425 1.00 40.16 111 HIS A C 1
ATOM 924 O O . HIS A 1 111 ? 14.658 -6.268 -6.528 1.00 40.16 111 HIS A O 1
ATOM 930 N N . THR A 1 112 ? 15.628 -4.975 -4.968 1.00 43.44 112 THR A N 1
ATOM 931 C CA . THR A 1 112 ? 16.069 -3.924 -5.892 1.00 43.44 112 THR A CA 1
ATOM 932 C C . THR A 1 112 ? 17.041 -4.593 -6.858 1.00 43.44 112 THR A C 1
ATOM 934 O O . THR A 1 112 ? 18.193 -4.871 -6.520 1.00 43.44 112 THR A O 1
ATOM 937 N N . SER A 1 113 ? 16.544 -5.020 -8.021 1.00 34.97 113 SER A N 1
ATOM 938 C CA . SER A 1 113 ? 17.370 -5.762 -8.957 1.00 34.97 113 SER A CA 1
ATOM 939 C C . SER A 1 113 ? 18.515 -4.829 -9.338 1.00 34.97 113 SER A C 1
ATOM 941 O O . SER A 1 113 ? 18.326 -3.803 -9.991 1.00 34.97 113 SER A O 1
ATOM 943 N N . LYS A 1 114 ? 19.718 -5.131 -8.836 1.00 37.56 114 LYS A N 1
ATOM 944 C CA . LYS A 1 114 ? 20.958 -4.426 -9.158 1.00 37.56 114 LYS A CA 1
ATOM 945 C C . LYS A 1 114 ? 21.308 -4.728 -10.616 1.00 37.56 114 LYS A C 1
ATOM 947 O O . LYS A 1 114 ? 22.304 -5.382 -10.904 1.00 37.56 114 LYS A O 1
ATOM 952 N N . ARG A 1 115 ? 20.490 -4.281 -11.568 1.00 36.91 115 ARG A N 1
ATOM 953 C CA . ARG A 1 115 ? 20.896 -4.201 -12.967 1.00 36.91 115 ARG A CA 1
ATOM 954 C C . ARG A 1 115 ? 21.543 -2.840 -13.169 1.00 36.91 115 ARG A C 1
ATOM 956 O O . ARG A 1 115 ? 20.914 -1.792 -13.038 1.00 36.91 115 ARG A O 1
ATOM 963 N N . ARG A 1 116 ? 22.857 -2.905 -13.407 1.00 40.41 116 ARG A N 1
ATOM 964 C CA . ARG A 1 116 ? 23.746 -1.803 -13.781 1.00 40.41 116 ARG A CA 1
ATOM 965 C C . ARG A 1 116 ? 22.987 -0.779 -14.639 1.00 40.41 116 ARG A C 1
ATOM 967 O O . ARG A 1 116 ? 22.455 -1.133 -15.682 1.00 40.41 116 ARG A O 1
ATOM 974 N N . SER A 1 117 ? 22.991 0.472 -14.182 1.00 41.78 117 SER A N 1
ATOM 975 C CA . SER A 1 117 ? 22.559 1.713 -14.847 1.00 41.78 117 SER A CA 1
ATOM 976 C C . SER A 1 117 ? 21.184 2.323 -14.532 1.00 41.78 117 SER A C 1
ATOM 978 O O . SER A 1 117 ? 21.110 3.548 -14.633 1.00 41.78 117 SER A O 1
ATOM 980 N N . ARG A 1 118 ? 20.135 1.610 -14.098 1.00 43.25 118 ARG A N 1
ATOM 981 C CA . ARG A 1 118 ? 18.882 2.263 -13.645 1.00 43.25 118 ARG A CA 1
ATOM 982 C C . ARG A 1 118 ? 18.162 1.391 -12.625 1.00 43.25 118 ARG A C 1
ATOM 984 O O . ARG A 1 118 ? 17.496 0.438 -13.013 1.00 43.25 118 ARG A O 1
ATOM 991 N N . SER A 1 119 ? 18.266 1.729 -11.341 1.00 43.88 119 SER A N 1
ATOM 992 C CA . SER A 1 119 ? 17.357 1.182 -10.341 1.00 43.88 119 SER A CA 1
ATOM 993 C C . SER A 1 119 ? 15.944 1.640 -10.706 1.00 43.88 119 SER A C 1
ATOM 995 O O . SER A 1 119 ? 15.576 2.813 -10.607 1.00 43.88 119 SER A O 1
ATOM 997 N N . LEU A 1 120 ? 15.160 0.723 -11.263 1.00 45.62 120 LEU A N 1
ATOM 998 C CA . LEU A 1 120 ? 13.722 0.889 -11.345 1.00 45.62 120 LEU A CA 1
ATOM 999 C C . LEU A 1 120 ? 13.203 0.682 -9.926 1.00 45.62 120 LEU A C 1
ATOM 1001 O O . LEU A 1 120 ? 12.793 -0.403 -9.536 1.00 45.62 120 LEU A O 1
ATOM 1005 N N . ASP A 1 121 ? 13.355 1.735 -9.137 1.00 56.78 121 ASP A N 1
ATOM 1006 C CA . ASP A 1 121 ? 12.945 1.822 -7.748 1.00 56.78 121 ASP A CA 1
ATOM 1007 C C . ASP A 1 121 ? 11.414 1.940 -7.703 1.00 56.78 121 ASP A C 1
ATOM 1009 O O . ASP A 1 121 ? 10.859 3.029 -7.499 1.00 56.78 121 ASP A O 1
ATOM 1013 N N . TYR A 1 122 ? 10.740 0.833 -8.027 1.00 61.03 122 TYR A N 1
ATOM 1014 C CA . TYR A 1 122 ? 9.301 0.684 -7.891 1.00 61.03 122 TYR A CA 1
ATOM 1015 C C . TYR A 1 122 ? 8.991 0.295 -6.454 1.00 61.03 122 TYR A C 1
ATOM 1017 O O . TYR A 1 122 ? 9.372 -0.777 -5.991 1.00 61.03 122 TYR A O 1
ATOM 1025 N N . TYR A 1 123 ? 8.293 1.183 -5.760 1.00 73.69 123 TYR A N 1
ATOM 1026 C CA . TYR A 1 123 ? 7.837 0.943 -4.398 1.00 73.69 123 TYR A CA 1
ATOM 1027 C C . TYR A 1 123 ? 6.315 0.926 -4.360 1.00 73.69 123 TYR A C 1
ATOM 1029 O O . TYR A 1 123 ? 5.658 1.599 -5.158 1.00 73.69 123 TYR A O 1
ATOM 1037 N N . LEU A 1 124 ? 5.758 0.189 -3.405 1.00 82.81 124 LEU A N 1
ATOM 1038 C CA . LEU A 1 124 ? 4.381 0.381 -2.977 1.00 82.81 124 LEU A CA 1
ATOM 1039 C C . LEU A 1 124 ? 4.391 1.219 -1.716 1.00 82.81 124 LEU A C 1
ATOM 1041 O O . LEU A 1 124 ? 4.898 0.784 -0.686 1.00 82.81 124 LEU A O 1
ATOM 1045 N N . LEU A 1 125 ? 3.813 2.412 -1.801 1.00 86.94 125 LEU A N 1
ATOM 1046 C CA . LEU A 1 125 ? 3.711 3.312 -0.661 1.00 86.94 125 LEU A CA 1
ATOM 1047 C C . LEU A 1 125 ? 2.263 3.710 -0.428 1.00 86.94 125 LEU A C 1
ATOM 1049 O O . LEU A 1 125 ? 1.524 4.038 -1.364 1.00 86.94 125 LEU A O 1
ATOM 1053 N N . PHE A 1 126 ? 1.879 3.759 0.843 1.00 88.94 126 PHE A N 1
ATOM 1054 C CA . PHE A 1 126 ? 0.738 4.556 1.249 1.00 88.94 126 PHE A CA 1
ATOM 1055 C C . PHE A 1 126 ? 1.123 6.032 1.207 1.00 88.94 126 PHE A C 1
ATOM 1057 O O . PHE A 1 126 ? 2.072 6.438 1.870 1.00 88.94 126 PHE A O 1
ATOM 1064 N N . ILE A 1 127 ? 0.379 6.846 0.463 1.00 88.62 127 ILE A N 1
ATOM 1065 C CA . ILE A 1 127 ? 0.628 8.282 0.301 1.00 88.62 127 ILE A CA 1
ATOM 1066 C C . ILE A 1 127 ? -0.550 9.069 0.869 1.00 88.62 127 ILE A C 1
ATOM 1068 O O . ILE A 1 127 ? -1.715 8.822 0.529 1.00 88.62 127 ILE A O 1
ATOM 1072 N N . PHE A 1 128 ? -0.251 10.053 1.715 1.00 87.94 128 PHE A N 1
ATOM 1073 C CA . PHE A 1 128 ? -1.253 10.827 2.440 1.00 87.94 128 PHE A CA 1
ATOM 1074 C C . PHE A 1 128 ? -1.157 12.312 2.136 1.00 87.94 128 PHE A C 1
ATOM 1076 O O . PHE A 1 128 ? -0.070 12.874 2.031 1.00 87.94 128 PHE A O 1
ATOM 1083 N N . ARG A 1 129 ? -2.327 12.958 2.054 1.00 85.50 129 ARG A N 1
ATOM 1084 C CA . ARG A 1 129 ? -2.418 14.416 1.912 1.00 85.50 129 ARG A CA 1
ATOM 1085 C C . ARG A 1 129 ? -2.265 15.160 3.229 1.00 85.50 129 ARG A C 1
ATOM 1087 O O . ARG A 1 129 ? -1.853 16.312 3.227 1.00 85.50 129 ARG A O 1
ATOM 1094 N N . ASP A 1 130 ? -2.599 14.503 4.332 1.00 88.00 130 ASP A N 1
ATOM 1095 C CA . ASP A 1 130 ? -2.632 15.091 5.660 1.00 88.00 130 ASP A CA 1
ATOM 1096 C C . ASP A 1 130 ? -1.894 14.214 6.681 1.00 88.00 130 ASP A C 1
ATOM 1098 O O . ASP A 1 130 ? -1.863 12.982 6.584 1.00 88.00 130 ASP A O 1
ATOM 1102 N N . LYS A 1 131 ? -1.308 14.872 7.685 1.00 88.56 131 LYS A N 1
ATOM 1103 C CA . LYS A 1 131 ? -0.528 14.226 8.748 1.00 88.56 131 LYS A CA 1
ATOM 1104 C C . LYS A 1 131 ? -1.376 13.275 9.595 1.00 88.56 131 LYS A C 1
ATOM 1106 O O . LYS A 1 131 ? -0.873 12.252 10.048 1.00 88.56 131 LYS A O 1
ATOM 1111 N N . THR A 1 132 ? -2.650 13.596 9.814 1.00 92.44 132 THR A N 1
ATOM 1112 C CA . THR A 1 132 ? -3.537 12.824 10.692 1.00 92.44 132 THR A CA 1
ATOM 1113 C C . THR A 1 132 ? -3.817 11.438 10.122 1.00 92.44 132 THR A C 1
ATOM 1115 O O . THR A 1 132 ? -3.677 10.441 10.830 1.00 92.44 132 THR A O 1
ATOM 1118 N N . SER A 1 133 ? -4.169 11.353 8.839 1.00 92.00 133 SER A N 1
ATOM 1119 C CA . SER A 1 133 ? -4.372 10.086 8.131 1.00 92.00 133 SER A CA 1
ATOM 1120 C C . SER A 1 133 ? -3.102 9.241 8.122 1.00 92.00 133 SER A C 1
ATOM 1122 O O . SER A 1 133 ? -3.164 8.040 8.378 1.00 92.00 133 SER A O 1
ATOM 1124 N N . PHE A 1 134 ? -1.951 9.879 7.901 1.00 90.81 134 PHE A N 1
ATOM 1125 C CA . PHE A 1 134 ? -0.647 9.224 7.960 1.00 90.81 134 PHE A CA 1
ATOM 1126 C C . PHE A 1 134 ? -0.355 8.612 9.330 1.00 90.81 134 PHE A C 1
ATOM 1128 O O . PHE A 1 134 ? -0.047 7.426 9.410 1.00 90.81 134 PHE A O 1
ATOM 1135 N N . VAL A 1 135 ? -0.502 9.380 10.414 1.00 92.31 135 VAL A N 1
ATOM 1136 C CA . VAL A 1 135 ? -0.263 8.877 11.776 1.00 92.31 135 VAL A CA 1
ATOM 1137 C C . VAL A 1 135 ? -1.188 7.700 12.086 1.00 92.31 135 VAL A C 1
ATOM 1139 O O . VAL A 1 135 ? -0.726 6.687 12.604 1.00 92.31 135 VAL A O 1
ATOM 1142 N N . LYS A 1 136 ? -2.472 7.783 11.713 1.00 94.19 136 LYS A N 1
ATOM 1143 C CA . LYS A 1 136 ? -3.426 6.679 11.905 1.00 94.19 136 LYS A CA 1
ATOM 1144 C C . LYS A 1 136 ? -3.006 5.416 11.156 1.00 94.19 136 LYS A C 1
ATOM 1146 O O . LYS A 1 136 ? -3.039 4.338 11.740 1.00 94.19 136 LYS A O 1
ATOM 1151 N N . CYS A 1 137 ? -2.599 5.540 9.893 1.00 92.81 137 CYS A N 1
ATOM 1152 C CA . CYS A 1 137 ? -2.121 4.394 9.125 1.00 92.81 137 CYS A CA 1
ATOM 1153 C C . CYS A 1 137 ? -0.852 3.800 9.745 1.00 92.81 137 CYS A C 1
ATOM 1155 O O . CYS A 1 137 ? -0.778 2.592 9.933 1.00 92.81 137 CYS A O 1
ATOM 1157 N N . LYS A 1 138 ? 0.112 4.644 10.133 1.00 89.69 138 LYS A N 1
ATOM 1158 C CA . LYS A 1 138 ? 1.367 4.209 10.759 1.00 89.69 138 LYS A CA 1
ATOM 1159 C C . LYS A 1 138 ? 1.138 3.426 12.055 1.00 89.69 138 LYS A C 1
ATOM 1161 O O . LYS A 1 138 ? 1.783 2.407 12.270 1.00 89.69 138 LYS A O 1
ATOM 1166 N N . LEU A 1 139 ? 0.196 3.860 12.893 1.00 92.19 139 LEU A N 1
ATOM 1167 C CA . LEU A 1 139 ? -0.172 3.127 14.110 1.00 92.19 139 LEU A CA 1
ATOM 1168 C C . LEU A 1 139 ? -0.723 1.729 13.795 1.00 92.19 139 LEU A C 1
ATOM 1170 O O . LEU A 1 139 ? -0.373 0.765 14.466 1.00 92.19 139 LEU A O 1
ATOM 1174 N N . LEU A 1 140 ? -1.548 1.610 12.754 1.00 91.38 140 LEU A N 1
ATOM 1175 C CA . LEU A 1 140 ? -2.148 0.336 12.349 1.00 91.38 140 LEU A CA 1
ATOM 1176 C C . LEU A 1 140 ? -1.157 -0.596 11.639 1.00 91.38 140 LEU A C 1
ATOM 1178 O O . LEU A 1 140 ? -1.322 -1.811 11.707 1.00 91.38 140 LEU A O 1
ATOM 1182 N N . LEU A 1 141 ? -0.122 -0.053 10.994 1.00 86.00 141 LEU A N 1
ATOM 1183 C CA . LEU A 1 141 ? 0.991 -0.841 10.454 1.00 86.00 141 LEU A CA 1
ATOM 1184 C C . LEU A 1 141 ? 1.812 -1.495 11.572 1.00 86.00 141 LEU A C 1
ATOM 1186 O O . LEU A 1 141 ? 2.192 -2.655 11.455 1.00 86.00 141 LEU A O 1
ATOM 1190 N N . ASN A 1 142 ? 2.015 -0.785 12.683 1.00 77.69 142 ASN A N 1
ATOM 1191 C CA . ASN A 1 142 ? 2.799 -1.269 13.821 1.00 77.69 142 ASN A CA 1
ATOM 1192 C C . ASN A 1 142 ? 2.012 -2.180 14.777 1.00 77.69 142 ASN A C 1
ATOM 1194 O O . ASN A 1 142 ? 2.598 -2.775 15.675 1.00 77.69 142 ASN A O 1
ATOM 1198 N N . ALA A 1 143 ? 0.693 -2.299 14.607 1.00 74.88 143 ALA A N 1
ATOM 1199 C CA . ALA A 1 143 ? -0.154 -3.143 15.452 1.00 74.88 143 ALA A CA 1
ATOM 1200 C C . ALA A 1 143 ? 0.081 -4.657 15.245 1.00 74.88 143 ALA A C 1
ATOM 1202 O O . ALA A 1 143 ? -0.492 -5.472 15.960 1.00 74.88 143 ALA A O 1
ATOM 1203 N N . THR A 1 144 ? 0.935 -5.039 14.293 1.00 61.88 144 THR A N 1
ATOM 1204 C CA . THR A 1 144 ? 1.243 -6.426 13.902 1.00 61.88 144 THR A CA 1
ATOM 1205 C C . THR A 1 144 ? 2.250 -7.131 14.831 1.00 61.88 144 THR A C 1
ATOM 1207 O O . THR A 1 144 ? 3.033 -7.955 14.380 1.00 61.88 144 THR A O 1
ATOM 1210 N N . GLY A 1 145 ? 2.246 -6.802 16.128 1.00 48.19 145 GLY A N 1
ATOM 1211 C CA . GLY A 1 145 ? 3.156 -7.374 17.135 1.00 48.19 145 GLY A CA 1
ATOM 1212 C C . GLY A 1 145 ? 2.495 -7.736 18.468 1.00 48.19 145 GLY A C 1
ATOM 1213 O O . GLY A 1 145 ? 3.195 -7.935 19.452 1.00 48.19 145 GLY A O 1
ATOM 1214 N N . ALA A 1 146 ? 1.161 -7.780 18.523 1.00 34.00 146 ALA A N 1
ATOM 1215 C CA . ALA A 1 146 ? 0.415 -8.238 19.694 1.00 34.00 146 ALA A CA 1
ATOM 1216 C C . ALA A 1 146 ? -0.251 -9.586 19.387 1.00 34.00 146 ALA A C 1
ATOM 1218 O O . ALA A 1 146 ? -1.470 -9.662 19.238 1.00 34.00 146 ALA A O 1
ATOM 1219 N N . VAL A 1 147 ? 0.572 -10.623 19.237 1.00 33.59 147 VAL A N 1
ATOM 1220 C CA . VAL A 1 147 ? 0.179 -12.027 19.413 1.00 33.59 147 VAL A CA 1
ATOM 1221 C C . VAL A 1 147 ? 1.248 -12.683 20.267 1.00 33.59 147 VAL A C 1
ATOM 1223 O O . VAL A 1 147 ? 2.436 -12.511 19.917 1.00 33.59 147 VAL A O 1
#

Sequence (147 aa):
MEHTTPQSRKDTRRTMKIQGYNFFCDMPEDMQYLRRESPDERFIEENMIFILPDRLRKFRKNLWHVRKNAGATHVYIPLFRVKTLLASEAAAGAVPEGYEGPFDVFPFYAHTSKRRSRSLDYYLLFIFRDKTSFVKCKLLLNATGAV

Organism: NCBI:txid446692